Protein AF-A0A914QAT4-F1 (afdb_monomer_lite)

Secondary structure (DSSP, 8-state):
-PPP-TT--TTHHHHHHHHHHS---HHHHHHHHHHTT-EEEEEETTEEEEES----TT----EEEEEEETTEEEEEEEE-

Sequence (80 aa):
MGHDFSHYTHETPLIREAIWSFALTEIHLECLSRWFECRIAIFEEKKWKRYGNWDAEESAAPIFIMEIKDGKYNPILTLS

Organism: NCBI:txid227884

Radius of gyration: 13.67 Å; chains: 1; bounding box: 30×29×45 Å

Foldseek 3Di:
DDDDPVPPPPPVVVLVCQQQVDLDDPVNQQVSCVVQVAKEWEQEPNDIDIHHDPPDPPPPHWYWYWYQDPSHTHTPDGDD

pLDDT: mean 70.09, std 15.94, range [37.44, 90.38]

Structure (mmCIF, N/CA/C/O backbone):
data_AF-A0A914QAT4-F1
#
_entry.id   AF-A0A914QAT4-F1
#
loop_
_atom_site.group_PDB
_atom_site.id
_atom_site.type_symbol
_atom_site.label_atom_id
_atom_site.label_alt_id
_atom_site.label_comp_id
_atom_site.label_asym_id
_atom_site.label_entity_id
_atom_site.label_seq_id
_atom_site.pdbx_PDB_ins_code
_atom_site.Cartn_x
_atom_site.Cartn_y
_atom_site.Cartn_z
_atom_site.occupancy
_atom_site.B_iso_or_equiv
_atom_site.auth_seq_id
_atom_site.auth_comp_id
_atom_site.auth_asym_id
_atom_site.auth_atom_id
_atom_site.pdbx_PDB_model_num
ATOM 1 N N . MET A 1 1 ? 1.041 19.498 -32.639 1.00 39.47 1 MET A N 1
ATOM 2 C CA . MET A 1 1 ? 1.880 18.784 -31.657 1.00 39.47 1 MET A CA 1
ATOM 3 C C . MET A 1 1 ? 1.016 18.534 -30.434 1.00 39.47 1 MET A C 1
ATOM 5 O O . MET A 1 1 ? 0.909 19.404 -29.585 1.00 39.47 1 MET A O 1
ATOM 9 N N . GLY A 1 2 ? 0.279 17.424 -30.429 1.00 37.44 2 GLY A N 1
ATOM 10 C CA . GLY A 1 2 ? -0.393 16.926 -29.230 1.00 37.44 2 GLY A CA 1
ATOM 11 C C . GLY A 1 2 ? 0.508 15.852 -28.645 1.00 37.44 2 GLY A C 1
ATOM 12 O O . GLY A 1 2 ? 0.958 14.990 -29.396 1.00 37.44 2 GLY A O 1
ATOM 13 N N . HIS A 1 3 ? 0.842 15.952 -27.362 1.00 39.28 3 HIS A N 1
ATOM 14 C CA . HIS A 1 3 ? 1.523 14.860 -26.679 1.00 39.28 3 HIS A CA 1
ATOM 15 C C . HIS A 1 3 ? 0.544 13.687 -26.588 1.00 39.28 3 HIS A C 1
ATOM 17 O O . HIS A 1 3 ? -0.562 13.837 -26.070 1.00 39.28 3 HIS A O 1
ATOM 23 N N . ASP A 1 4 ? 0.933 12.558 -27.173 1.00 41.56 4 ASP A N 1
ATOM 24 C CA . ASP A 1 4 ? 0.240 11.285 -27.043 1.00 41.56 4 ASP A CA 1
ATOM 25 C C . ASP A 1 4 ? 0.572 10.701 -25.663 1.00 41.56 4 ASP A C 1
ATOM 27 O O . ASP A 1 4 ? 1.741 10.562 -25.301 1.00 41.56 4 ASP A O 1
ATOM 31 N N . PHE A 1 5 ? -0.460 10.421 -24.871 1.00 40.44 5 PHE A N 1
ATOM 32 C CA . PHE A 1 5 ? -0.350 9.867 -23.519 1.00 40.44 5 PHE A CA 1
ATOM 33 C C . PHE A 1 5 ? -0.487 8.334 -23.528 1.00 40.44 5 PHE A C 1
ATOM 35 O O . PHE A 1 5 ? -0.934 7.737 -22.552 1.00 40.44 5 PHE A O 1
ATOM 42 N N . SER A 1 6 ? -0.082 7.668 -24.610 1.00 41.94 6 SER A N 1
ATOM 43 C CA . SER A 1 6 ? -0.103 6.207 -24.785 1.00 41.94 6 SER A CA 1
ATOM 44 C C . SER A 1 6 ? 0.826 5.417 -23.835 1.00 41.94 6 SER A C 1
ATOM 46 O O . SER A 1 6 ? 0.964 4.204 -23.969 1.00 41.94 6 SER A O 1
ATOM 48 N N . HIS A 1 7 ? 1.395 6.068 -22.813 1.00 39.66 7 HIS A N 1
ATOM 49 C CA . HIS A 1 7 ? 2.159 5.452 -21.722 1.00 39.66 7 HIS A CA 1
ATOM 50 C C . HIS A 1 7 ? 1.405 5.397 -20.383 1.00 39.66 7 HIS A C 1
ATOM 52 O O . HIS A 1 7 ? 2.038 5.248 -19.340 1.00 39.66 7 HIS A O 1
ATOM 58 N N . TYR A 1 8 ? 0.068 5.481 -20.376 1.00 43.06 8 TYR A N 1
ATOM 59 C CA . TYR A 1 8 ? -0.695 4.995 -19.223 1.00 43.06 8 TYR A CA 1
ATOM 60 C C . TYR A 1 8 ? -0.409 3.499 -19.059 1.00 43.06 8 TYR A C 1
ATOM 62 O O . TYR A 1 8 ? -0.973 2.652 -19.751 1.00 43.06 8 TYR A O 1
ATOM 70 N N . THR A 1 9 ? 0.527 3.181 -18.169 1.00 44.91 9 THR A N 1
ATOM 71 C CA . THR A 1 9 ? 0.892 1.818 -17.812 1.00 44.91 9 THR A CA 1
ATOM 72 C C . THR A 1 9 ? -0.345 1.126 -17.256 1.00 44.91 9 THR A C 1
ATOM 74 O O . THR A 1 9 ? -0.850 1.445 -16.180 1.00 44.91 9 THR A O 1
ATOM 77 N N . HIS A 1 10 ? -0.841 0.151 -18.013 1.00 43.25 10 HIS A N 1
ATOM 78 C CA . HIS A 1 10 ? -1.964 -0.734 -17.696 1.00 43.25 10 HIS A CA 1
ATOM 79 C C . HIS A 1 10 ? -1.781 -1.572 -16.408 1.00 43.25 10 HIS A C 1
ATOM 81 O O . HIS A 1 10 ? -2.568 -2.477 -16.147 1.00 43.25 10 HIS A O 1
ATOM 87 N N . GLU A 1 11 ? -0.774 -1.283 -15.587 1.00 43.44 11 GLU A N 1
ATOM 88 C CA . GLU A 1 11 ? -0.400 -2.033 -14.384 1.00 43.44 11 GLU A CA 1
ATOM 89 C C . GLU A 1 11 ? -1.007 -1.447 -13.095 1.00 43.44 11 GLU A C 1
ATOM 91 O O . GLU A 1 11 ? -1.085 -2.120 -12.070 1.00 43.44 11 GLU A O 1
ATOM 96 N N . THR A 1 12 ? -1.546 -0.224 -13.144 1.00 52.47 12 THR A N 1
ATOM 97 C CA . THR A 1 12 ? -2.257 0.407 -12.014 1.00 52.47 12 THR A CA 1
ATOM 98 C C . THR A 1 12 ? -3.616 -0.227 -11.638 1.00 52.47 12 THR A C 1
ATOM 100 O O . THR A 1 12 ? -3.943 -0.223 -10.447 1.00 52.47 12 THR A O 1
ATOM 103 N N . PRO A 1 13 ? -4.433 -0.785 -12.564 1.00 56.16 13 PRO A N 1
ATOM 104 C CA . PRO A 1 13 ? -5.717 -1.410 -12.227 1.00 56.16 13 PRO A CA 1
ATOM 105 C C . PRO A 1 13 ? -5.580 -2.667 -11.366 1.00 56.16 13 PRO A C 1
ATOM 107 O O . PRO A 1 13 ? -6.343 -2.827 -10.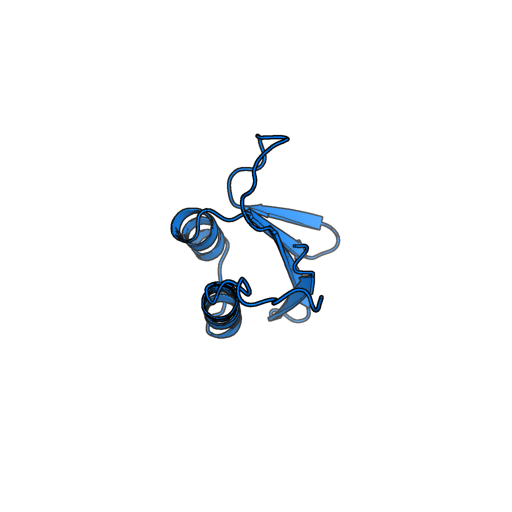420 1.00 56.16 13 PRO A O 1
ATOM 110 N N . LEU A 1 14 ? -4.591 -3.524 -11.643 1.00 62.28 14 LEU A N 1
ATOM 111 C CA . LEU A 1 14 ? -4.434 -4.819 -10.967 1.00 62.28 14 LEU A CA 1
ATOM 112 C C . LEU A 1 14 ? -4.077 -4.667 -9.487 1.00 62.28 14 LEU A C 1
ATOM 114 O O . LEU A 1 14 ? -4.636 -5.362 -8.644 1.00 62.28 14 LEU A O 1
ATOM 118 N N . ILE A 1 15 ? -3.197 -3.721 -9.154 1.00 63.97 15 ILE A N 1
ATOM 119 C CA . ILE A 1 15 ? -2.850 -3.416 -7.759 1.00 63.97 15 ILE A CA 1
ATOM 120 C C . ILE A 1 15 ? -4.072 -2.847 -7.032 1.00 63.97 15 ILE A C 1
ATOM 122 O O . ILE A 1 15 ? -4.379 -3.266 -5.916 1.00 63.97 15 ILE A O 1
ATOM 126 N N . ARG A 1 16 ? -4.827 -1.952 -7.684 1.00 61.56 16 ARG A N 1
ATOM 127 C CA . ARG A 1 16 ? -6.055 -1.376 -7.117 1.00 61.56 16 ARG A CA 1
A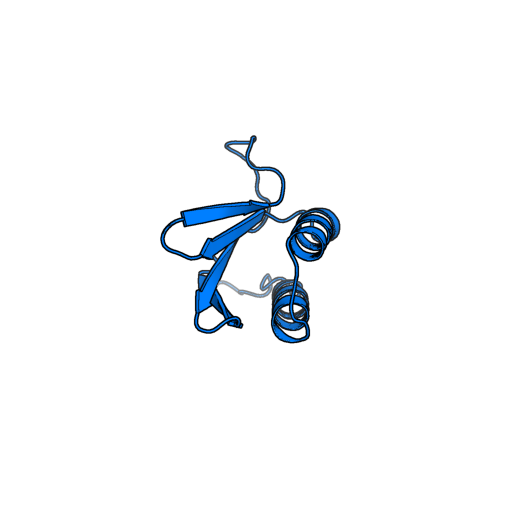TOM 128 C C . ARG A 1 16 ? -7.134 -2.438 -6.879 1.00 61.56 16 ARG A C 1
ATOM 130 O O . ARG A 1 16 ? -7.768 -2.427 -5.828 1.00 61.56 16 ARG A O 1
ATOM 137 N N . GLU A 1 17 ? -7.323 -3.363 -7.818 1.00 64.75 17 GLU A N 1
ATOM 138 C CA . GLU A 1 17 ? -8.255 -4.487 -7.674 1.00 64.75 17 GLU A CA 1
ATOM 139 C C . GLU A 1 17 ? -7.801 -5.481 -6.602 1.00 64.75 17 GLU A C 1
ATOM 141 O O . GLU A 1 17 ? -8.626 -5.910 -5.795 1.00 64.75 17 GLU A O 1
ATOM 146 N N . ALA A 1 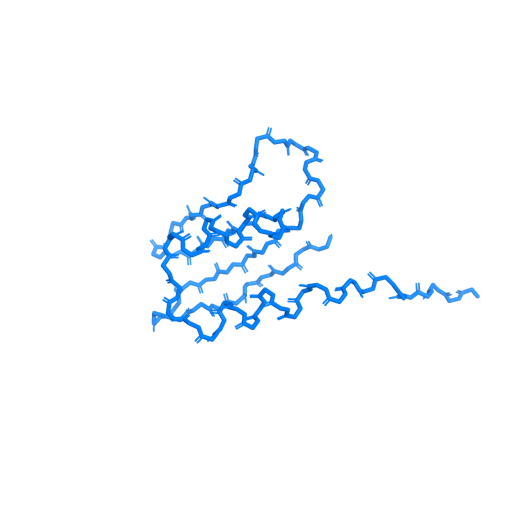18 ? -6.505 -5.792 -6.517 1.00 64.88 18 ALA A N 1
ATOM 147 C CA . ALA A 1 18 ? -5.951 -6.641 -5.463 1.00 64.88 18 ALA A CA 1
ATOM 148 C C . ALA A 1 18 ? -6.144 -6.026 -4.067 1.00 64.88 18 ALA A C 1
ATOM 150 O O . ALA A 1 18 ? -6.484 -6.734 -3.121 1.00 64.88 18 ALA A O 1
ATOM 151 N N . ILE A 1 19 ? -5.990 -4.704 -3.944 1.00 65.06 19 ILE A N 1
ATOM 152 C CA . ILE A 1 19 ? -6.185 -3.978 -2.683 1.00 65.06 19 ILE A CA 1
ATOM 153 C C . ILE A 1 19 ? -7.652 -3.919 -2.259 1.00 65.06 19 ILE A C 1
ATOM 155 O O . ILE A 1 19 ? -7.944 -4.005 -1.068 1.00 65.06 19 ILE A O 1
ATOM 159 N N . TRP A 1 20 ? -8.583 -3.797 -3.206 1.00 61.66 20 TRP A N 1
ATOM 160 C CA . TRP A 1 20 ? -10.013 -3.726 -2.894 1.00 61.66 20 TRP A CA 1
ATOM 161 C C . TRP A 1 20 ? -10.707 -5.079 -2.739 1.00 61.66 20 TRP A C 1
ATOM 163 O O . TRP A 1 20 ? -11.728 -5.148 -2.057 1.00 61.66 20 TRP A O 1
ATOM 173 N N . SER A 1 21 ? -10.181 -6.145 -3.343 1.00 61.97 21 SER A N 1
ATOM 174 C CA . SER A 1 21 ? -10.853 -7.454 -3.356 1.00 61.97 21 SER A CA 1
ATOM 175 C C . SER A 1 21 ? -10.661 -8.262 -2.069 1.00 61.97 21 SER A C 1
ATOM 177 O O . SER A 1 21 ? -11.381 -9.235 -1.849 1.00 61.97 21 SER A O 1
ATOM 179 N N . PHE A 1 22 ? -9.724 -7.869 -1.200 1.00 60.19 22 PHE A N 1
ATOM 180 C CA . PHE A 1 22 ? -9.372 -8.631 -0.004 1.00 60.19 22 PHE A CA 1
ATOM 181 C C . PHE A 1 22 ? -9.255 -7.734 1.228 1.00 60.19 22 PHE A C 1
ATOM 183 O O . PHE A 1 22 ? -8.815 -6.589 1.150 1.00 60.19 22 PHE A O 1
ATOM 190 N N . ALA A 1 23 ? -9.581 -8.286 2.400 1.00 63.88 23 ALA A N 1
ATOM 191 C CA . ALA A 1 23 ? -9.091 -7.751 3.665 1.00 63.88 23 ALA A CA 1
ATOM 192 C C . ALA A 1 23 ? -7.574 -7.997 3.719 1.00 63.88 23 ALA A C 1
ATOM 194 O O . ALA A 1 23 ? -7.118 -9.016 4.242 1.00 63.88 23 ALA A O 1
ATOM 195 N N . LEU A 1 24 ? -6.797 -7.122 3.073 1.00 73.44 24 LEU A N 1
ATOM 196 C CA . LEU A 1 24 ? -5.348 -7.259 3.024 1.00 73.44 24 LEU A CA 1
ATOM 197 C C . LEU A 1 24 ? -4.765 -7.197 4.436 1.00 73.44 24 LEU A C 1
ATOM 199 O O . LEU A 1 24 ? -5.207 -6.437 5.291 1.00 73.44 24 LEU A O 1
ATOM 203 N N . THR A 1 25 ? -3.747 -8.017 4.662 1.00 81.31 25 THR A N 1
ATOM 204 C CA . THR A 1 25 ? -2.928 -7.981 5.877 1.00 81.31 25 THR A CA 1
ATOM 205 C C . THR A 1 25 ? -1.567 -7.388 5.535 1.00 81.31 25 THR A C 1
ATOM 207 O O . THR A 1 25 ? -1.216 -7.260 4.360 1.00 81.31 25 THR A O 1
ATOM 210 N N . GLU A 1 26 ? -0.757 -7.085 6.547 1.00 83.38 26 GLU A N 1
ATOM 211 C CA . GLU A 1 26 ? 0.605 -6.575 6.340 1.00 83.38 26 GLU A CA 1
ATOM 212 C C . GLU A 1 26 ? 1.469 -7.511 5.476 1.00 83.38 26 GLU A C 1
ATOM 214 O O . GLU A 1 26 ? 2.238 -7.040 4.643 1.00 83.38 26 GLU A O 1
ATOM 219 N N . ILE A 1 27 ? 1.284 -8.833 5.596 1.00 85.62 27 ILE A N 1
ATOM 220 C CA . ILE A 1 27 ? 1.995 -9.825 4.771 1.00 85.62 27 ILE A CA 1
ATOM 221 C C . ILE A 1 27 ? 1.610 -9.684 3.298 1.00 85.62 27 ILE A C 1
ATOM 223 O O . ILE A 1 27 ? 2.477 -9.707 2.430 1.00 85.62 27 ILE A O 1
ATOM 227 N N . HIS A 1 28 ? 0.320 -9.509 3.004 1.00 84.00 28 HIS A N 1
ATOM 228 C CA . HIS A 1 28 ? -0.127 -9.335 1.625 1.00 84.00 28 HIS A CA 1
ATOM 229 C C . HIS A 1 28 ? 0.446 -8.056 1.008 1.00 84.00 28 HIS A C 1
ATOM 231 O O . HIS A 1 28 ? 0.846 -8.070 -0.149 1.00 84.00 28 HIS A O 1
ATOM 237 N N . LEU A 1 29 ? 0.531 -6.971 1.781 1.00 84.31 29 LEU A N 1
ATOM 238 C CA . LEU A 1 29 ? 1.104 -5.701 1.332 1.00 84.31 29 LEU A CA 1
ATOM 239 C C . LEU A 1 29 ? 2.602 -5.819 1.028 1.00 84.31 29 LEU A C 1
ATOM 241 O O . LEU A 1 29 ? 3.065 -5.284 0.024 1.00 84.31 29 LEU A O 1
ATOM 245 N N . GLU A 1 30 ? 3.340 -6.572 1.841 1.00 87.00 30 GLU A N 1
ATOM 246 C CA . GLU A 1 30 ? 4.749 -6.885 1.586 1.00 87.00 30 GLU A CA 1
ATOM 247 C C . GLU A 1 30 ? 4.933 -7.792 0.357 1.00 87.00 30 GLU A C 1
ATOM 249 O O . GLU A 1 30 ? 5.861 -7.612 -0.428 1.00 87.00 30 GLU A O 1
ATOM 254 N N . CYS A 1 31 ? 4.040 -8.760 0.140 1.00 86.00 31 CYS A N 1
ATOM 255 C CA . CYS A 1 31 ? 4.066 -9.575 -1.074 1.00 86.00 31 CYS A CA 1
ATOM 256 C C . CYS A 1 31 ? 3.753 -8.744 -2.325 1.00 86.00 31 CYS A C 1
ATOM 258 O O . CYS A 1 31 ? 4.436 -8.894 -3.334 1.00 86.00 31 CYS A O 1
ATOM 260 N N . LEU A 1 32 ? 2.751 -7.861 -2.258 1.00 82.56 32 LEU A N 1
ATOM 261 C CA . LEU A 1 32 ? 2.366 -6.983 -3.363 1.00 82.56 32 LEU A CA 1
ATOM 262 C C . LEU A 1 32 ? 3.484 -5.997 -3.714 1.00 82.56 32 LEU A C 1
ATOM 264 O O . LEU A 1 32 ? 3.792 -5.841 -4.893 1.00 82.56 32 LEU A O 1
ATOM 268 N N . SER A 1 33 ? 4.125 -5.382 -2.715 1.00 85.62 33 SER A N 1
ATOM 269 C CA . SER A 1 33 ? 5.226 -4.438 -2.944 1.00 85.62 33 SER A CA 1
ATOM 270 C C . SER A 1 33 ? 6.400 -5.091 -3.680 1.00 85.62 33 SER A C 1
ATOM 272 O O . SER A 1 33 ? 6.986 -4.490 -4.575 1.00 85.62 33 SER A O 1
ATOM 274 N N . ARG A 1 34 ? 6.707 -6.355 -3.369 1.00 84.62 34 ARG A N 1
ATOM 275 C CA . ARG A 1 34 ? 7.751 -7.124 -4.061 1.00 84.62 34 ARG A CA 1
ATOM 276 C C . ARG A 1 34 ? 7.319 -7.593 -5.441 1.00 84.62 34 ARG A C 1
ATOM 278 O O . ARG A 1 34 ? 8.097 -7.490 -6.378 1.00 84.62 34 ARG A O 1
ATOM 285 N N . TRP A 1 35 ? 6.101 -8.121 -5.559 1.00 83.56 35 TRP A N 1
ATOM 286 C CA . TRP A 1 35 ? 5.593 -8.686 -6.810 1.00 83.56 35 TRP A CA 1
ATOM 287 C C . TRP A 1 35 ? 5.515 -7.642 -7.922 1.00 83.56 35 TRP A C 1
ATOM 289 O O . TRP A 1 35 ? 5.869 -7.922 -9.061 1.00 83.56 35 TRP A O 1
ATOM 299 N N . PHE A 1 36 ? 5.051 -6.443 -7.577 1.00 80.56 36 PHE A N 1
ATOM 300 C CA . PHE A 1 36 ? 4.903 -5.335 -8.514 1.00 80.56 36 PHE A CA 1
ATOM 301 C C . PHE A 1 36 ? 6.092 -4.371 -8.497 1.00 80.56 36 PHE A C 1
ATOM 303 O O . PHE A 1 36 ? 5.989 -3.290 -9.072 1.00 80.56 36 PHE A O 1
ATOM 310 N N . GLU A 1 37 ? 7.176 -4.726 -7.795 1.00 83.25 37 GLU A N 1
ATOM 311 C CA . GLU A 1 37 ? 8.364 -3.884 -7.613 1.00 83.25 37 GLU A CA 1
ATOM 312 C C . GLU A 1 37 ? 7.996 -2.424 -7.282 1.00 83.25 37 GLU A C 1
ATOM 314 O O . GLU A 1 37 ? 8.504 -1.467 -7.867 1.00 83.25 37 GLU A O 1
ATOM 319 N N . CYS A 1 38 ? 7.056 -2.251 -6.348 1.00 81.38 38 CYS A N 1
ATOM 320 C CA . CYS A 1 38 ? 6.444 -0.972 -6.015 1.00 81.38 38 CYS A CA 1
ATOM 321 C C . CYS A 1 38 ? 6.599 -0.612 -4.536 1.00 81.38 38 CYS A C 1
ATOM 323 O O . CYS A 1 38 ? 6.942 -1.426 -3.675 1.00 81.38 38 CYS A O 1
ATOM 325 N N . ARG A 1 39 ? 6.336 0.656 -4.229 1.00 86.06 39 ARG A N 1
ATOM 326 C CA . ARG A 1 39 ? 6.312 1.190 -2.868 1.00 86.06 39 ARG A CA 1
ATOM 327 C C . ARG A 1 39 ? 4.867 1.401 -2.452 1.00 86.06 39 ARG A C 1
ATOM 329 O O . ARG A 1 39 ? 4.094 2.022 -3.176 1.00 86.06 39 ARG A O 1
ATOM 336 N N . ILE A 1 40 ? 4.503 0.925 -1.267 1.00 86.12 40 ILE A N 1
ATOM 337 C CA . ILE A 1 40 ? 3.154 1.100 -0.719 1.00 86.12 40 ILE A CA 1
ATOM 338 C C . ILE A 1 40 ? 3.263 1.853 0.603 1.00 86.12 40 ILE A C 1
ATOM 340 O O . ILE A 1 40 ? 3.989 1.441 1.508 1.00 86.12 40 ILE A O 1
ATOM 344 N N . ALA A 1 41 ? 2.551 2.969 0.716 1.00 87.75 41 ALA A N 1
ATOM 345 C CA . ALA A 1 41 ? 2.430 3.767 1.926 1.00 87.75 41 ALA A CA 1
ATOM 346 C C . ALA A 1 41 ? 0.978 3.771 2.400 1.00 87.75 41 ALA A C 1
ATOM 348 O O . ALA A 1 41 ? 0.066 4.097 1.643 1.00 87.75 41 ALA A O 1
ATOM 349 N N . ILE A 1 42 ? 0.765 3.440 3.670 1.00 86.12 42 ILE A N 1
ATOM 350 C CA . ILE A 1 42 ? -0.568 3.358 4.267 1.00 86.12 42 ILE A CA 1
ATOM 351 C C . ILE A 1 42 ? -0.639 4.278 5.471 1.00 86.12 42 ILE A C 1
ATOM 353 O O . ILE A 1 42 ? 0.190 4.194 6.375 1.00 86.12 42 ILE A O 1
ATOM 357 N N . PHE A 1 43 ? -1.640 5.147 5.482 1.00 85.38 43 PHE A N 1
ATOM 358 C CA . PHE A 1 43 ? -1.990 5.982 6.611 1.00 85.38 43 PHE A CA 1
ATOM 359 C C . PHE A 1 43 ? -3.079 5.295 7.437 1.00 85.38 43 PHE A C 1
ATOM 361 O O . PHE A 1 43 ? -4.212 5.127 6.987 1.00 85.38 43 PHE A O 1
ATOM 368 N N . GLU A 1 44 ? -2.729 4.884 8.649 1.00 83.81 44 GLU A N 1
ATOM 369 C CA . GLU A 1 44 ? -3.619 4.198 9.585 1.00 83.81 44 GLU A CA 1
ATOM 370 C C . GLU A 1 44 ? -3.415 4.789 10.981 1.00 83.81 44 GLU A C 1
ATOM 372 O O . GLU A 1 44 ? -2.280 4.969 11.418 1.00 83.81 44 GLU A O 1
ATOM 377 N N . GLU A 1 45 ? -4.499 5.132 11.684 1.00 83.50 45 GLU A N 1
ATOM 378 C CA . GLU A 1 45 ? -4.445 5.617 13.076 1.00 83.50 45 GLU A CA 1
ATOM 379 C C . GLU A 1 45 ? -3.441 6.765 13.316 1.00 83.50 45 GLU A C 1
ATOM 381 O O . GLU A 1 45 ? -2.750 6.829 14.335 1.00 83.50 45 GLU A O 1
ATOM 386 N N . LYS A 1 46 ? -3.361 7.710 12.368 1.00 83.00 46 LYS A N 1
ATOM 387 C CA . LYS A 1 46 ? -2.414 8.844 12.388 1.00 83.00 46 LYS A CA 1
ATOM 388 C C . LYS A 1 46 ? -0.935 8.445 12.268 1.00 83.00 46 LYS A C 1
ATOM 390 O O . LYS A 1 46 ? -0.060 9.252 12.581 1.00 83.00 46 LYS A O 1
ATOM 395 N N . LYS A 1 47 ? -0.640 7.230 11.808 1.00 86.69 47 LYS A N 1
ATOM 396 C CA . LYS A 1 47 ? 0.712 6.722 11.560 1.00 86.69 47 LYS A CA 1
ATOM 397 C C . LYS A 1 47 ? 0.861 6.276 10.108 1.00 86.69 47 LYS A C 1
ATOM 399 O O . LYS A 1 47 ? -0.083 5.803 9.485 1.00 86.69 47 LYS A O 1
ATOM 404 N N . TRP A 1 48 ? 2.075 6.421 9.584 1.00 88.44 48 TRP A N 1
ATOM 405 C CA . TRP A 1 48 ? 2.447 5.911 8.267 1.00 88.44 48 TRP A CA 1
ATOM 406 C C . TRP A 1 48 ? 3.107 4.541 8.401 1.00 88.44 48 TRP A C 1
ATOM 408 O O . TRP A 1 48 ? 4.093 4.402 9.125 1.00 88.44 48 TRP A O 1
ATOM 418 N N . LYS A 1 49 ? 2.597 3.557 7.663 1.00 89.62 49 LYS A N 1
ATOM 419 C CA . LYS A 1 49 ? 3.243 2.266 7.411 1.00 89.62 49 LYS A CA 1
ATOM 420 C C . LYS A 1 49 ? 3.781 2.248 5.984 1.00 89.62 49 LYS A C 1
ATOM 422 O O . LYS A 1 49 ? 3.154 2.801 5.081 1.00 89.62 49 LYS A O 1
ATOM 427 N N . ARG A 1 50 ? 4.955 1.654 5.787 1.00 90.38 50 ARG A N 1
ATOM 428 C CA . ARG A 1 50 ? 5.685 1.647 4.515 1.00 90.38 50 ARG A CA 1
ATOM 429 C C . ARG A 1 50 ? 6.086 0.218 4.170 1.00 90.38 50 ARG A C 1
ATOM 431 O O . ARG A 1 50 ? 6.617 -0.475 5.030 1.00 90.38 50 ARG A O 1
ATOM 438 N N . TYR A 1 51 ? 5.854 -0.175 2.924 1.00 89.06 51 TYR A N 1
ATOM 439 C CA . TYR A 1 51 ? 6.195 -1.487 2.373 1.00 89.06 51 TYR A CA 1
ATOM 440 C C . TYR A 1 51 ? 6.940 -1.310 1.047 1.00 89.06 51 TYR A C 1
ATOM 442 O O . TYR A 1 51 ? 6.704 -0.328 0.333 1.00 89.06 51 TYR A O 1
ATOM 450 N N . GLY A 1 52 ? 7.832 -2.248 0.723 1.00 87.44 52 GLY A N 1
ATOM 451 C CA . GLY A 1 52 ? 8.727 -2.162 -0.439 1.00 87.44 52 GLY A CA 1
ATOM 452 C C . GLY A 1 52 ? 10.055 -1.458 -0.135 1.00 87.44 52 GLY A C 1
ATOM 453 O O . GLY A 1 52 ? 10.363 -1.161 1.017 1.00 87.44 52 GLY A O 1
ATOM 454 N N . ASN A 1 53 ? 10.864 -1.204 -1.166 1.00 85.25 53 ASN A N 1
ATOM 455 C CA . ASN A 1 53 ? 12.191 -0.599 -1.007 1.00 85.25 53 ASN A CA 1
ATOM 456 C C . ASN A 1 53 ? 12.115 0.941 -0.976 1.00 85.25 53 ASN A C 1
ATOM 458 O O . ASN A 1 53 ? 11.770 1.564 -1.981 1.00 85.25 53 ASN A O 1
ATOM 462 N N . TRP A 1 54 ? 12.461 1.547 0.166 1.00 83.19 54 TRP A N 1
ATOM 463 C CA . TRP A 1 54 ? 12.465 3.003 0.390 1.00 83.19 54 TRP A CA 1
ATOM 464 C C . TRP A 1 54 ? 13.870 3.613 0.487 1.00 83.19 54 TRP A C 1
ATOM 466 O O . TRP A 1 54 ? 13.979 4.829 0.620 1.00 83.19 54 TRP A O 1
ATOM 476 N N . ASP A 1 55 ? 14.921 2.794 0.414 1.00 77.94 55 ASP A N 1
ATOM 477 C CA . ASP A 1 55 ? 16.302 3.208 0.698 1.00 77.94 55 ASP A CA 1
ATOM 478 C C . ASP A 1 55 ? 16.986 3.922 -0.480 1.00 77.94 55 ASP A C 1
ATOM 480 O O . ASP A 1 55 ? 18.075 4.469 -0.328 1.00 77.94 55 ASP A O 1
ATOM 484 N N . ALA A 1 56 ? 16.357 3.952 -1.657 1.00 62.94 56 ALA A N 1
ATOM 485 C CA . ALA A 1 56 ? 16.891 4.638 -2.828 1.00 62.94 56 ALA A CA 1
ATOM 486 C C . ALA A 1 56 ? 16.175 5.979 -3.057 1.00 62.94 56 ALA A C 1
ATOM 488 O O . ALA A 1 56 ? 15.006 6.006 -3.455 1.00 62.94 56 ALA A O 1
ATOM 489 N N . GLU A 1 57 ? 16.911 7.084 -2.873 1.00 60.19 57 GLU A N 1
ATOM 490 C CA . GLU A 1 57 ? 16.507 8.449 -3.267 1.00 60.19 57 GLU A CA 1
ATOM 491 C C . GLU A 1 57 ? 16.115 8.541 -4.759 1.00 60.19 57 GLU A C 1
ATOM 493 O O . GLU A 1 57 ? 15.352 9.425 -5.137 1.00 60.19 57 GLU A O 1
ATOM 498 N N . GLU A 1 58 ? 16.546 7.578 -5.583 1.00 54.50 58 GLU A N 1
ATOM 499 C CA . GLU A 1 58 ? 16.248 7.463 -7.020 1.00 54.50 58 GLU A CA 1
ATOM 500 C C . GLU A 1 58 ? 15.401 6.230 -7.382 1.00 54.50 58 GLU A C 1
ATOM 502 O O . GLU A 1 58 ? 15.405 5.774 -8.526 1.00 54.50 58 GLU A O 1
ATOM 507 N N . SER A 1 59 ? 14.671 5.636 -6.432 1.00 62.53 59 SER A N 1
ATOM 508 C CA . SER A 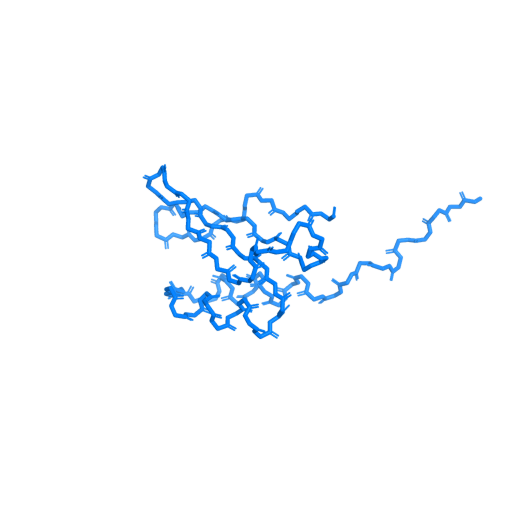1 59 ? 13.763 4.544 -6.788 1.00 62.53 59 SER A CA 1
ATOM 509 C C . SER A 1 59 ? 12.655 5.077 -7.703 1.00 62.53 59 SER A C 1
ATOM 511 O O . SER A 1 59 ? 11.741 5.766 -7.245 1.00 62.53 59 SER A O 1
ATOM 513 N N . ALA A 1 60 ? 12.721 4.744 -8.996 1.00 67.25 60 ALA A N 1
ATOM 514 C CA . ALA A 1 60 ? 11.657 4.984 -9.975 1.00 67.25 60 ALA A CA 1
ATOM 515 C C . ALA A 1 60 ? 10.423 4.085 -9.739 1.00 67.25 60 ALA A C 1
ATOM 517 O O . ALA A 1 60 ? 9.456 4.143 -10.495 1.00 67.25 60 ALA A O 1
ATOM 518 N N . ALA A 1 61 ? 10.446 3.252 -8.690 1.00 71.75 61 ALA A N 1
ATOM 519 C CA . ALA A 1 61 ? 9.352 2.361 -8.342 1.00 71.75 61 ALA A CA 1
ATOM 520 C C . ALA A 1 61 ? 8.074 3.161 -8.030 1.00 71.75 61 ALA A C 1
ATOM 522 O O . ALA A 1 61 ? 8.123 4.103 -7.225 1.00 71.75 61 ALA A O 1
ATOM 523 N N . PRO A 1 62 ? 6.918 2.781 -8.595 1.00 72.25 62 PRO A N 1
ATOM 524 C CA . PRO A 1 62 ? 5.665 3.496 -8.381 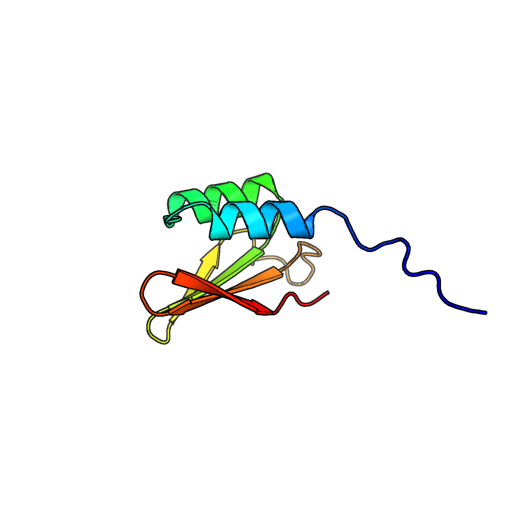1.00 72.25 62 PRO A CA 1
ATOM 525 C C . PRO A 1 62 ? 5.285 3.524 -6.895 1.00 72.25 62 PRO A C 1
ATOM 527 O O . PRO A 1 62 ? 5.504 2.546 -6.175 1.00 72.25 62 PRO A O 1
ATOM 530 N N . ILE A 1 63 ? 4.725 4.649 -6.428 1.00 79.06 63 ILE A N 1
ATOM 531 C CA . ILE A 1 63 ? 4.257 4.814 -5.044 1.00 79.06 63 ILE A CA 1
ATOM 532 C C . ILE A 1 63 ? 2.731 4.776 -4.999 1.00 79.06 63 ILE A C 1
ATOM 534 O O . ILE A 1 63 ? 2.050 5.615 -5.591 1.00 79.06 63 ILE A O 1
ATOM 538 N N . PHE A 1 64 ? 2.199 3.848 -4.210 1.00 77.75 64 PHE A N 1
ATOM 539 C CA . PHE A 1 64 ? 0.781 3.740 -3.895 1.00 77.75 64 PHE A CA 1
ATOM 540 C C . PHE A 1 64 ? 0.527 4.271 -2.489 1.00 77.75 64 PHE A C 1
ATOM 542 O O . PHE A 1 64 ? 1.063 3.732 -1.522 1.00 77.75 64 PHE A O 1
ATOM 549 N N . ILE A 1 65 ? -0.285 5.322 -2.365 1.00 78.56 65 ILE A N 1
ATOM 550 C CA . ILE A 1 65 ? -0.627 5.925 -1.074 1.00 78.56 65 ILE A CA 1
ATOM 551 C C . ILE A 1 65 ? -2.085 5.616 -0.744 1.00 78.56 65 ILE A C 1
ATOM 553 O O . ILE A 1 65 ? -2.987 5.923 -1.525 1.00 78.56 65 ILE A O 1
ATOM 557 N N . MET A 1 66 ? -2.324 5.035 0.427 1.00 83.06 66 MET A N 1
ATOM 558 C CA . MET A 1 66 ? -3.636 4.585 0.889 1.00 83.06 66 MET A CA 1
ATOM 559 C C . MET A 1 66 ? -3.922 5.051 2.318 1.00 83.06 66 MET A C 1
ATOM 561 O O . MET A 1 66 ? -3.007 5.294 3.093 1.00 83.06 66 MET A O 1
ATOM 565 N N . GLU A 1 67 ? -5.196 5.136 2.680 1.00 82.56 67 GLU A N 1
ATOM 566 C CA . GLU A 1 67 ? -5.711 5.395 4.022 1.00 82.56 67 GLU A CA 1
ATOM 567 C C . GLU A 1 67 ? -6.589 4.226 4.461 1.00 82.56 67 GLU A C 1
ATOM 569 O O . GLU A 1 67 ? -7.404 3.740 3.674 1.00 82.56 67 GLU A O 1
ATOM 574 N N . ILE A 1 68 ? -6.485 3.811 5.721 1.00 79.56 68 ILE A N 1
ATOM 575 C CA . ILE A 1 68 ? -7.455 2.890 6.317 1.00 79.56 68 ILE A CA 1
ATOM 576 C C . ILE A 1 68 ? -8.510 3.701 7.070 1.00 79.56 68 ILE A C 1
ATOM 578 O O . ILE A 1 68 ? -8.209 4.377 8.054 1.00 79.56 68 ILE A O 1
ATOM 582 N N . LYS A 1 69 ? -9.763 3.605 6.615 1.00 75.19 69 LYS A N 1
ATOM 583 C CA . LYS A 1 69 ? -10.954 4.145 7.290 1.00 75.19 69 LYS A CA 1
ATOM 584 C C . LYS A 1 69 ? -11.984 3.036 7.422 1.00 75.19 69 LYS A C 1
ATOM 586 O O . LYS A 1 69 ? -12.282 2.364 6.439 1.00 75.19 69 LYS A O 1
ATOM 591 N N . ASP A 1 70 ? -12.490 2.822 8.634 1.00 75.56 70 ASP A N 1
ATOM 592 C CA . ASP A 1 70 ? -13.497 1.794 8.937 1.00 75.56 70 ASP A CA 1
ATOM 593 C C . ASP A 1 70 ? -13.100 0.378 8.464 1.00 75.56 70 ASP A C 1
ATOM 595 O O . ASP A 1 70 ? -13.917 -0.378 7.939 1.00 75.56 70 ASP A O 1
ATOM 599 N N . GLY A 1 71 ? -11.811 0.032 8.593 1.00 71.25 71 GLY A N 1
ATOM 600 C CA . GLY A 1 71 ? -11.261 -1.257 8.148 1.00 71.25 71 GLY A CA 1
ATOM 601 C C . GLY A 1 71 ? -11.171 -1.423 6.626 1.00 71.25 71 GLY A C 1
ATOM 602 O O . GLY A 1 71 ? -10.914 -2.525 6.146 1.00 71.25 71 GLY A O 1
ATOM 603 N N . LYS A 1 72 ? -11.385 -0.348 5.857 1.00 71.06 72 LYS A N 1
ATOM 604 C CA . LYS A 1 72 ? -11.302 -0.340 4.395 1.00 71.06 72 LYS A CA 1
ATOM 605 C C . LYS A 1 72 ? -10.131 0.500 3.912 1.00 71.06 72 LYS A C 1
ATOM 607 O O . LYS A 1 72 ? -9.910 1.615 4.384 1.00 71.06 72 LYS A O 1
ATOM 612 N N . TYR A 1 73 ? -9.439 -0.029 2.913 1.00 74.56 73 TYR A N 1
ATOM 613 C CA . TYR A 1 73 ? -8.360 0.647 2.212 1.00 74.56 73 TYR A CA 1
ATOM 614 C C . TYR A 1 73 ? -8.912 1.616 1.160 1.00 74.56 73 TYR A C 1
ATOM 616 O O . TYR A 1 73 ? -9.585 1.214 0.210 1.00 74.56 73 TYR A O 1
ATOM 624 N N . ASN A 1 74 ? -8.598 2.898 1.314 1.00 74.00 74 ASN A N 1
ATOM 625 C CA . ASN A 1 74 ? -8.984 3.967 0.401 1.00 74.00 74 ASN A CA 1
ATOM 626 C C . ASN A 1 74 ? -7.723 4.558 -0.240 1.00 74.00 74 ASN A C 1
ATOM 628 O O . ASN A 1 74 ? -6.826 4.967 0.492 1.00 74.00 74 ASN A O 1
ATOM 632 N N . PRO A 1 75 ? -7.603 4.629 -1.572 1.00 69.94 75 PRO A N 1
ATOM 633 C CA . PRO A 1 75 ? -6.468 5.302 -2.194 1.00 69.94 75 PRO A CA 1
ATOM 634 C C . PRO A 1 75 ? -6.507 6.804 -1.871 1.00 69.94 75 PRO A C 1
ATOM 636 O O . PRO A 1 75 ? -7.533 7.452 -2.062 1.00 69.94 75 PRO A O 1
ATOM 639 N N . ILE A 1 76 ? -5.393 7.354 -1.384 1.00 65.06 76 ILE A N 1
ATOM 640 C CA . ILE A 1 76 ? -5.220 8.796 -1.154 1.00 65.06 76 ILE A CA 1
ATOM 641 C C . ILE A 1 76 ? -4.674 9.450 -2.424 1.00 65.06 76 ILE A C 1
ATOM 643 O O . ILE A 1 76 ? -5.178 10.484 -2.850 1.00 65.06 76 ILE A O 1
ATOM 647 N N . LEU A 1 77 ? -3.638 8.852 -3.025 1.00 60.97 77 LEU A N 1
ATOM 648 C CA . LEU A 1 77 ? -2.962 9.374 -4.212 1.00 60.97 77 LEU A CA 1
ATOM 649 C C . LEU A 1 77 ? -2.091 8.293 -4.874 1.00 60.97 77 LEU A C 1
ATOM 651 O O . LEU A 1 77 ? -1.391 7.539 -4.200 1.00 60.97 77 LEU A O 1
ATOM 655 N N . THR A 1 78 ? -2.084 8.282 -6.204 1.00 52.66 78 THR A N 1
ATOM 656 C CA . THR A 1 78 ? -0.985 7.75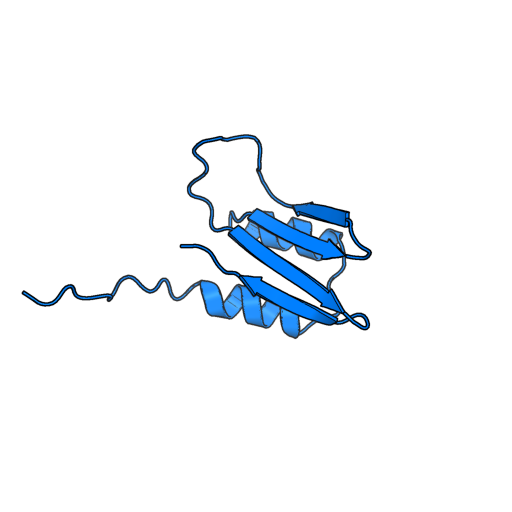1 -7.026 1.00 52.66 78 THR A CA 1
ATOM 657 C C . THR A 1 78 ? -0.257 8.959 -7.599 1.00 52.66 78 THR A C 1
ATOM 659 O O . THR A 1 78 ? -0.855 9.706 -8.372 1.00 52.66 78 THR A O 1
ATOM 662 N N . LEU A 1 79 ? 0.988 9.194 -7.181 1.00 43.16 79 LEU A N 1
ATOM 663 C CA . LEU A 1 79 ? 1.842 10.226 -7.773 1.00 43.16 79 LEU A CA 1
ATOM 664 C C . LEU A 1 79 ? 2.685 9.566 -8.869 1.00 43.16 79 LEU A C 1
ATOM 666 O O . LEU A 1 79 ? 3.384 8.593 -8.591 1.00 43.16 79 LEU A O 1
ATOM 670 N N . SER A 1 80 ? 2.529 10.065 -10.098 1.00 42.53 80 SER A N 1
ATOM 671 C CA . SER A 1 80 ? 3.305 9.706 -11.292 1.00 42.53 80 SER A CA 1
ATOM 672 C C . SER A 1 80 ? 4.690 10.330 -11.270 1.00 42.53 80 SER A C 1
ATOM 674 O O . SER A 1 80 ? 4.732 11.551 -10.984 1.00 42.53 80 SER A O 1
#